Protein AF-A0A1Y2CBH0-F1 (afdb_monomer_lite)

Secondary structure (DSSP, 8-state):
-HHHHHHHHHHHHHHHHHHHHHHHHHTS-----EEEEEE--SSHHHHHHHHHHIIIIIHHTTTGGGTEEEEEEEEE-SSHHHHHHHHHHHHHH--EEEEEEE--HHHHHHHHHHHHHHHHHHS-TT---------

Structure (mmCIF, N/CA/C/O backbone):
data_AF-A0A1Y2CBH0-F1
#
_entry.id   AF-A0A1Y2CBH0-F1
#
loop_
_atom_site.group_PDB
_atom_site.id
_atom_site.type_symbol
_atom_site.label_atom_id
_atom_site.label_alt_id
_atom_site.label_comp_id
_atom_site.label_asym_id
_atom_site.label_entity_id
_atom_site.label_seq_id
_atom_site.pdbx_PDB_ins_code
_atom_site.Cartn_x
_atom_site.Cartn_y
_atom_site.Cartn_z
_atom_site.occupancy
_atom_site.B_iso_or_equiv
_atom_site.auth_seq_id
_atom_site.auth_comp_id
_atom_site.auth_asym_id
_atom_site.auth_atom_id
_atom_site.pdbx_PDB_model_num
ATOM 1 N N . MET A 1 1 ? -14.690 17.188 66.527 1.00 59.94 1 MET A N 1
ATOM 2 C CA . MET A 1 1 ? -14.014 16.032 65.880 1.00 59.94 1 MET A CA 1
ATOM 3 C C . MET A 1 1 ? -14.811 15.385 64.733 1.00 59.94 1 MET A C 1
ATOM 5 O O . MET A 1 1 ? -14.194 14.911 63.792 1.00 59.94 1 MET A O 1
ATOM 9 N N . LYS A 1 2 ? -16.156 15.411 64.733 1.00 62.50 2 LYS A N 1
ATOM 10 C CA . LYS A 1 2 ? -17.005 14.766 63.701 1.00 62.50 2 LYS A CA 1
ATOM 11 C C . LYS A 1 2 ? -16.913 15.378 62.283 1.00 62.50 2 LYS A C 1
ATOM 13 O O . LYS A 1 2 ? -17.046 14.653 61.304 1.00 62.50 2 LYS A O 1
ATOM 18 N N . ASN A 1 3 ? -16.643 16.684 62.163 1.00 66.50 3 ASN A N 1
ATOM 19 C CA . ASN A 1 3 ? -16.5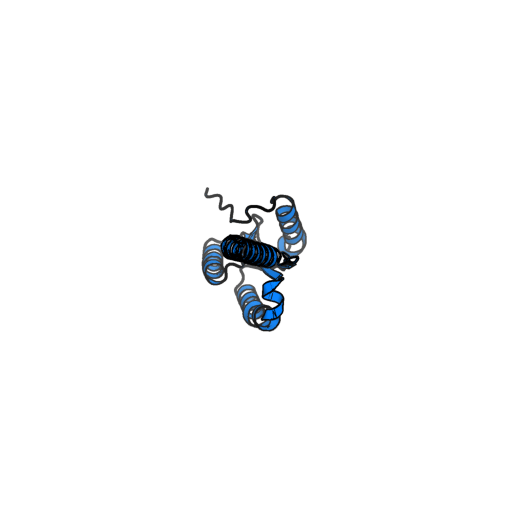18 17.366 60.861 1.00 66.50 3 ASN A CA 1
ATOM 20 C C . ASN A 1 3 ? -15.234 17.009 60.099 1.00 66.50 3 ASN A C 1
ATOM 22 O O . ASN A 1 3 ? -15.288 16.826 58.890 1.00 66.50 3 ASN A O 1
ATOM 26 N N . GLN A 1 4 ? -14.106 16.848 60.798 1.00 70.88 4 GLN A N 1
ATOM 27 C CA . GLN A 1 4 ? -12.829 16.475 60.175 1.00 70.88 4 GLN A CA 1
ATOM 28 C C . GLN A 1 4 ? -12.900 15.080 59.532 1.00 70.88 4 GLN A C 1
ATOM 30 O O . GLN A 1 4 ? -12.494 14.893 58.391 1.00 70.88 4 GLN A O 1
ATOM 35 N N . SER A 1 5 ? -13.530 14.117 60.214 1.00 76.00 5 SER A N 1
ATOM 36 C CA . SER A 1 5 ? -13.748 12.765 59.678 1.00 76.00 5 SER A CA 1
ATOM 37 C C . SER A 1 5 ? -14.621 12.752 58.414 1.00 76.00 5 SER A C 1
ATOM 39 O O . SER A 1 5 ? -14.325 12.016 57.475 1.00 76.00 5 SER A O 1
ATOM 41 N N . ARG A 1 6 ? -15.652 13.609 58.343 1.00 75.81 6 ARG A N 1
ATOM 42 C CA . ARG A 1 6 ? -16.500 13.748 57.147 1.00 75.81 6 ARG A CA 1
ATOM 43 C C . ARG A 1 6 ? -15.735 14.329 55.959 1.00 75.81 6 ARG A C 1
ATOM 45 O O . ARG A 1 6 ? -15.892 13.830 54.855 1.00 75.81 6 ARG A O 1
ATOM 52 N N . ILE A 1 7 ? -14.888 15.333 56.187 1.00 79.31 7 ILE A N 1
ATOM 53 C CA . ILE A 1 7 ? -14.068 15.951 55.134 1.00 79.31 7 ILE A CA 1
ATOM 54 C C . ILE A 1 7 ? -13.059 14.939 54.574 1.00 79.31 7 ILE A C 1
ATOM 56 O O . ILE A 1 7 ? -12.962 14.789 53.358 1.00 79.31 7 ILE A O 1
ATOM 60 N N . HIS A 1 8 ? -12.373 14.185 55.439 1.00 78.56 8 HIS A N 1
ATOM 61 C CA . HIS A 1 8 ? -11.452 13.133 55.002 1.00 78.56 8 HIS A CA 1
ATOM 62 C C . HIS A 1 8 ? -12.149 12.037 54.188 1.00 78.56 8 HIS A C 1
ATOM 64 O O . HIS A 1 8 ? -11.628 11.634 53.150 1.00 78.56 8 HIS A O 1
ATOM 70 N N . LEU A 1 9 ? -13.340 11.594 54.605 1.00 82.50 9 LEU A N 1
ATOM 71 C CA . LEU A 1 9 ? -14.106 10.586 53.868 1.00 82.50 9 LEU A CA 1
ATOM 72 C C . LEU A 1 9 ? -14.527 11.086 52.477 1.00 82.50 9 LEU A C 1
ATOM 74 O O . LEU A 1 9 ? -14.406 10.349 51.502 1.00 82.50 9 LEU A O 1
ATOM 78 N N . THR A 1 10 ? -14.967 12.343 52.367 1.00 83.25 10 THR A N 1
ATOM 79 C CA . THR A 1 10 ? -15.336 12.952 51.081 1.00 83.25 10 THR A CA 1
ATOM 80 C C . THR A 1 10 ? -14.134 13.074 50.147 1.00 83.25 10 THR A C 1
ATOM 82 O O . THR A 1 10 ? -14.254 12.769 48.964 1.00 83.25 10 THR A O 1
ATOM 85 N N . ILE A 1 11 ? -12.962 13.463 50.661 1.00 85.56 11 ILE A N 1
ATOM 86 C CA . ILE A 1 11 ? -11.730 13.539 49.862 1.00 85.56 11 ILE A CA 1
ATOM 87 C C . ILE A 1 11 ? -11.335 12.149 49.351 1.00 85.56 11 ILE A C 1
ATOM 89 O O . ILE A 1 11 ? -11.052 11.998 48.166 1.00 85.56 11 ILE A O 1
ATOM 93 N N . ILE A 1 12 ? -11.372 11.125 50.210 1.00 86.19 12 ILE A N 1
ATOM 94 C CA . ILE A 1 12 ? -11.074 9.738 49.819 1.00 86.19 12 ILE A CA 1
ATOM 95 C C . ILE A 1 12 ? -12.047 9.261 48.735 1.00 86.19 12 ILE A C 1
ATOM 97 O O . ILE A 1 12 ? -11.617 8.664 47.751 1.00 86.19 12 ILE A O 1
ATOM 101 N N . LEU A 1 13 ? -13.340 9.565 48.874 1.00 88.06 13 LEU A N 1
ATOM 102 C CA . LEU A 1 13 ? -14.353 9.204 47.885 1.00 88.06 13 LEU A CA 1
ATOM 103 C C . LEU A 1 13 ? -14.112 9.906 46.541 1.00 88.06 13 LEU A C 1
ATOM 105 O O . LEU A 1 13 ? -14.180 9.257 45.503 1.00 88.06 13 LEU A O 1
ATOM 109 N N . ILE A 1 14 ? -13.788 11.203 46.547 1.00 88.25 14 ILE A N 1
ATOM 110 C CA . ILE A 1 14 ? -13.474 11.958 45.324 1.00 88.25 14 ILE A CA 1
ATOM 111 C C . ILE A 1 14 ? -12.235 11.376 44.643 1.00 88.25 14 ILE A C 1
ATOM 113 O O . ILE A 1 14 ? -12.270 11.123 43.442 1.00 88.25 14 ILE A O 1
ATOM 117 N N . VAL A 1 15 ? -11.160 11.118 45.392 1.00 88.00 15 VAL A N 1
ATOM 118 C CA . VAL A 1 15 ? -9.935 10.517 44.844 1.00 88.00 15 VAL A CA 1
ATOM 119 C C . VAL A 1 15 ? -10.233 9.139 44.259 1.00 88.00 15 VAL A C 1
ATOM 121 O O . VAL A 1 15 ? -9.811 8.857 43.143 1.00 88.00 15 VAL A O 1
ATOM 124 N N . PHE A 1 16 ? -11.009 8.305 44.953 1.00 87.06 16 PHE A N 1
ATOM 125 C CA . PHE A 1 16 ? -11.412 6.995 44.448 1.00 87.06 16 PHE A CA 1
ATOM 126 C C . PHE A 1 16 ? -12.231 7.107 43.156 1.00 87.06 16 PHE A C 1
ATOM 128 O O . PHE A 1 16 ? -11.924 6.426 42.184 1.00 87.06 16 PHE A O 1
ATOM 135 N N . VAL A 1 17 ? -13.217 8.009 43.101 1.00 86.25 17 VAL A N 1
ATOM 136 C CA . VAL A 1 17 ? -14.028 8.247 41.897 1.00 86.25 17 VAL A CA 1
ATOM 137 C C . VAL A 1 17 ? -13.167 8.751 40.739 1.00 86.25 17 VAL A C 1
ATOM 139 O O . VAL A 1 17 ? -13.319 8.258 39.627 1.00 86.25 17 VAL A O 1
ATOM 142 N N . VAL A 1 18 ? -12.232 9.674 40.979 1.00 86.38 18 VAL A N 1
ATOM 143 C CA . VAL A 1 18 ? -11.309 10.182 39.950 1.00 86.38 18 VAL A CA 1
ATOM 144 C C . VAL A 1 18 ? -10.378 9.077 39.453 1.00 86.38 18 VAL A C 1
ATOM 146 O O . VAL A 1 18 ? -10.205 8.933 38.247 1.00 86.38 18 VAL A O 1
ATOM 149 N N . VAL A 1 19 ? -9.817 8.260 40.348 1.00 79.94 19 VAL A N 1
ATOM 150 C CA . VAL A 1 19 ? -8.949 7.130 39.983 1.00 79.94 19 VAL A CA 1
ATOM 151 C C . VAL A 1 19 ? -9.722 6.080 39.188 1.00 79.94 19 VAL A C 1
ATOM 153 O O . VAL A 1 19 ? -9.220 5.625 38.163 1.00 79.94 19 VAL A O 1
ATOM 156 N N . VAL A 1 20 ? -10.941 5.729 39.607 1.00 75.06 20 VAL A N 1
ATOM 157 C CA . VAL A 1 20 ? -11.818 4.807 38.870 1.00 75.06 20 VAL A CA 1
ATOM 158 C C . VAL A 1 20 ? -12.179 5.390 37.507 1.00 75.06 20 VAL A C 1
ATOM 160 O O . VAL A 1 20 ? -12.087 4.681 36.515 1.00 75.06 20 VAL A O 1
ATOM 163 N N . LEU A 1 21 ? -12.509 6.680 37.418 1.00 72.19 21 LEU A N 1
ATOM 164 C CA . LEU A 1 21 ? -12.814 7.338 36.149 1.00 72.19 21 LEU A CA 1
ATOM 165 C C . LEU A 1 21 ? -11.596 7.349 35.210 1.00 72.19 21 LEU A C 1
ATOM 167 O O . LEU A 1 21 ? -11.741 7.020 34.036 1.00 72.19 21 LEU A O 1
ATOM 171 N N . LEU A 1 22 ? -10.392 7.643 35.716 1.00 66.12 22 LEU A N 1
ATOM 172 C CA . LEU A 1 22 ? -9.149 7.555 34.938 1.00 66.12 22 LEU A CA 1
ATOM 173 C C . LEU A 1 22 ? -8.867 6.123 34.458 1.00 66.12 22 LEU A C 1
ATOM 175 O O . LEU A 1 22 ? -8.538 5.935 33.288 1.00 66.12 22 LEU A O 1
ATOM 179 N N . HIS A 1 23 ? -9.045 5.115 35.317 1.00 59.50 23 HIS A N 1
ATOM 180 C CA . HIS A 1 23 ? -8.883 3.706 34.936 1.00 59.50 23 HIS A CA 1
ATOM 181 C C . HIS A 1 23 ? -9.937 3.264 33.906 1.00 59.50 23 HIS A C 1
ATOM 183 O O . HIS A 1 23 ? -9.628 2.526 32.971 1.00 59.50 23 HIS A O 1
ATOM 189 N N . VAL A 1 24 ? -11.178 3.741 34.024 1.00 60.25 24 VAL A N 1
ATOM 190 C CA . VAL A 1 24 ? -12.256 3.469 33.060 1.00 60.25 24 VAL A CA 1
ATOM 191 C C . VAL A 1 24 ? -11.966 4.136 31.707 1.00 60.25 24 VAL A C 1
ATOM 193 O O . VAL A 1 24 ? -12.199 3.528 30.667 1.00 60.25 24 VAL A O 1
ATOM 196 N N . ILE A 1 25 ? -11.373 5.334 31.684 1.00 56.28 25 ILE A N 1
ATOM 197 C CA . ILE A 1 25 ? -10.932 5.993 30.440 1.00 56.28 25 ILE A CA 1
ATOM 198 C C . ILE A 1 25 ? -9.759 5.233 29.789 1.00 56.28 25 ILE A C 1
ATOM 200 O O . ILE A 1 25 ? -9.712 5.100 28.565 1.00 56.28 25 ILE A O 1
ATOM 204 N N . GLN A 1 26 ? -8.840 4.676 30.586 1.00 54.12 26 GLN A N 1
ATOM 205 C CA . GLN A 1 26 ? -7.705 3.881 30.092 1.00 54.12 26 GLN A CA 1
ATOM 206 C C . GLN A 1 26 ? -8.091 2.492 29.557 1.00 54.12 26 GLN A C 1
ATOM 208 O O . GLN A 1 26 ? -7.285 1.867 28.873 1.00 54.12 26 GLN A O 1
ATOM 213 N N . THR A 1 27 ? -9.306 2.007 29.826 1.00 46.34 27 THR A N 1
ATOM 214 C CA . THR A 1 27 ? -9.772 0.666 29.424 1.00 46.34 27 THR A CA 1
ATOM 215 C C . THR A 1 27 ? -10.714 0.683 28.223 1.00 46.34 27 THR A C 1
ATOM 217 O O . THR A 1 27 ? -11.437 -0.288 27.993 1.00 46.34 27 THR A O 1
ATOM 220 N N . THR A 1 28 ? -10.682 1.735 27.393 1.00 50.59 28 THR A N 1
ATOM 221 C CA . THR A 1 28 ? -11.226 1.587 26.036 1.00 50.59 28 THR A CA 1
ATOM 222 C C . THR A 1 28 ? -10.476 0.434 25.367 1.00 50.59 28 THR A C 1
ATOM 224 O O . THR A 1 28 ? -9.249 0.486 25.264 1.00 50.59 28 THR A O 1
ATOM 227 N N . PRO A 1 29 ? -11.163 -0.655 24.976 1.00 47.41 29 PRO A N 1
ATOM 228 C CA . PRO A 1 29 ? -10.479 -1.777 24.373 1.00 47.41 29 PRO A CA 1
ATOM 229 C C . PRO A 1 29 ? -9.793 -1.258 23.116 1.00 47.41 29 PRO A C 1
ATOM 231 O O . PRO A 1 29 ? -10.437 -0.670 22.241 1.00 47.41 29 PRO A O 1
ATOM 234 N N . THR A 1 30 ? -8.485 -1.483 23.057 1.00 59.31 30 THR A N 1
ATOM 235 C CA . THR A 1 30 ? -7.648 -1.525 21.862 1.00 59.31 30 THR A CA 1
ATOM 236 C C . THR A 1 30 ? -8.283 -2.511 20.877 1.00 59.31 30 THR A C 1
ATOM 238 O O . THR A 1 30 ? -7.878 -3.666 20.773 1.00 59.31 30 THR A O 1
ATOM 241 N N . LYS A 1 31 ? -9.384 -2.106 20.227 1.00 54.12 31 LYS A N 1
ATOM 242 C CA . LYS A 1 31 ? -10.137 -2.944 19.287 1.00 54.12 31 LYS A CA 1
ATOM 243 C C . LYS A 1 31 ? -9.161 -3.543 18.272 1.00 54.12 31 LYS A C 1
ATOM 245 O O . LYS A 1 31 ? -8.214 -2.848 17.896 1.00 54.12 31 LYS A O 1
ATOM 250 N N . PRO A 1 32 ? -9.377 -4.786 17.801 1.00 55.91 32 PRO A N 1
ATOM 251 C CA . PRO A 1 32 ? -8.543 -5.335 16.744 1.00 55.91 32 PRO A CA 1
ATOM 252 C C . PRO A 1 32 ? -8.573 -4.373 15.557 1.00 55.91 32 PRO A C 1
ATOM 254 O O . PRO A 1 32 ? -9.630 -4.115 14.979 1.00 55.91 32 PRO A O 1
ATOM 257 N N . ILE A 1 33 ? -7.408 -3.800 15.258 1.00 72.38 33 ILE A N 1
ATOM 258 C CA . ILE A 1 33 ? -7.218 -2.905 14.127 1.00 72.38 33 ILE A CA 1
ATOM 259 C C . ILE A 1 33 ? -7.078 -3.807 12.907 1.00 72.38 33 ILE A C 1
ATOM 261 O O . ILE A 1 33 ? -6.050 -4.453 12.705 1.00 72.38 33 ILE A O 1
ATOM 265 N N . TRP A 1 34 ? -8.129 -3.888 12.103 1.00 81.56 34 TRP A N 1
ATOM 266 C CA . TRP A 1 34 ? -8.096 -4.605 10.838 1.00 81.56 34 TRP A CA 1
ATOM 267 C C . TRP A 1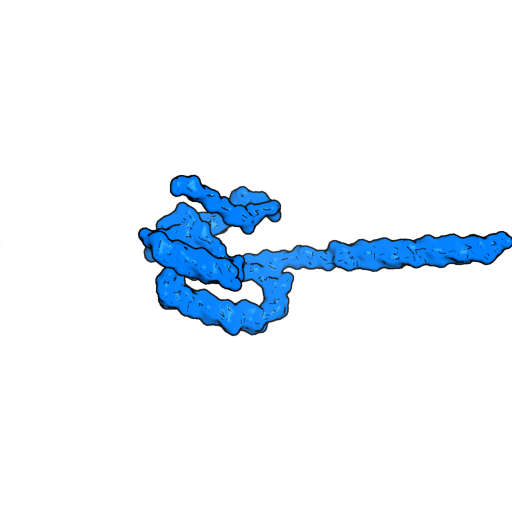 34 ? -7.113 -3.924 9.887 1.00 81.56 34 TRP A C 1
ATOM 269 O O . TRP A 1 34 ? -7.187 -2.719 9.669 1.00 81.56 34 TRP A O 1
ATOM 279 N N . LEU A 1 35 ? -6.198 -4.680 9.285 1.00 86.25 35 LEU A N 1
ATOM 280 C CA . LEU A 1 35 ? -5.326 -4.160 8.235 1.00 86.25 35 LEU A CA 1
ATOM 281 C C . LEU A 1 35 ? -5.909 -4.509 6.867 1.00 86.25 35 LEU A C 1
ATOM 283 O O . LEU A 1 35 ? -5.897 -5.664 6.448 1.00 86.25 35 LEU A O 1
ATOM 287 N N . VAL A 1 36 ? -6.393 -3.498 6.152 1.00 87.88 36 VAL A N 1
ATOM 288 C CA . VAL A 1 36 ? -6.836 -3.633 4.763 1.00 87.88 36 VAL A CA 1
ATOM 289 C C . VAL A 1 36 ? -5.645 -3.348 3.854 1.00 87.88 36 VAL A C 1
ATOM 291 O O . VAL A 1 36 ? -5.342 -2.199 3.529 1.00 87.88 36 VAL A O 1
ATOM 294 N N . ALA A 1 37 ? -4.941 -4.405 3.459 1.00 91.25 37 ALA A N 1
ATOM 295 C CA . ALA A 1 37 ? -3.805 -4.321 2.550 1.00 91.25 37 ALA A CA 1
ATOM 296 C C . ALA A 1 37 ? -4.258 -4.499 1.095 1.00 91.25 37 ALA A C 1
ATOM 298 O O . ALA A 1 37 ? -4.690 -5.575 0.687 1.00 91.25 37 ALA A O 1
ATOM 299 N N . THR A 1 38 ? -4.143 -3.442 0.293 1.00 92.19 38 THR A N 1
ATOM 300 C CA . THR A 1 38 ? -4.513 -3.465 -1.126 1.00 92.19 38 THR A CA 1
ATOM 301 C C . THR A 1 38 ? -3.267 -3.552 -1.995 1.00 92.19 38 THR A C 1
ATOM 303 O O . THR A 1 38 ? -2.466 -2.616 -2.040 1.00 92.19 38 THR A O 1
ATOM 306 N N . MET A 1 39 ? -3.120 -4.650 -2.736 1.00 93.06 39 MET A N 1
ATOM 307 C CA . MET A 1 39 ? -2.044 -4.796 -3.718 1.00 93.06 39 MET A CA 1
ATOM 308 C C . MET A 1 39 ? -2.215 -3.759 -4.835 1.00 93.06 39 MET A C 1
ATOM 310 O O . MET A 1 39 ? -3.278 -3.642 -5.448 1.00 93.06 39 MET A O 1
ATOM 314 N N . SER A 1 40 ? -1.172 -2.970 -5.079 1.00 93.75 40 SER A N 1
ATOM 315 C CA . SER A 1 40 ? -1.179 -1.869 -6.043 1.00 93.75 40 SER A CA 1
ATOM 316 C C . SER A 1 40 ? 0.100 -1.857 -6.885 1.00 93.75 40 SER A C 1
ATOM 318 O O . SER A 1 40 ? 0.913 -2.774 -6.811 1.00 93.75 40 SER A O 1
ATOM 320 N N . HIS A 1 41 ? 0.246 -0.836 -7.729 1.00 92.38 41 HIS A N 1
ATOM 321 C CA . HIS A 1 41 ? 1.342 -0.687 -8.688 1.00 92.38 41 HIS A CA 1
ATOM 322 C C . HIS A 1 41 ? 1.677 0.799 -8.888 1.00 92.38 41 HIS A C 1
ATOM 324 O O . HIS A 1 41 ? 0.816 1.661 -8.720 1.00 92.38 41 HIS A O 1
ATOM 330 N N . TYR A 1 42 ? 2.902 1.132 -9.295 1.00 91.50 42 TYR A N 1
ATOM 331 C CA . TYR A 1 42 ? 3.340 2.517 -9.543 1.00 91.50 42 TYR A CA 1
ATOM 332 C C . TYR A 1 42 ? 2.708 3.210 -10.771 1.00 91.50 42 TYR A C 1
ATOM 334 O O . TYR A 1 42 ? 2.914 4.404 -10.963 1.00 91.50 42 TYR A O 1
ATOM 342 N N . SER A 1 43 ? 1.949 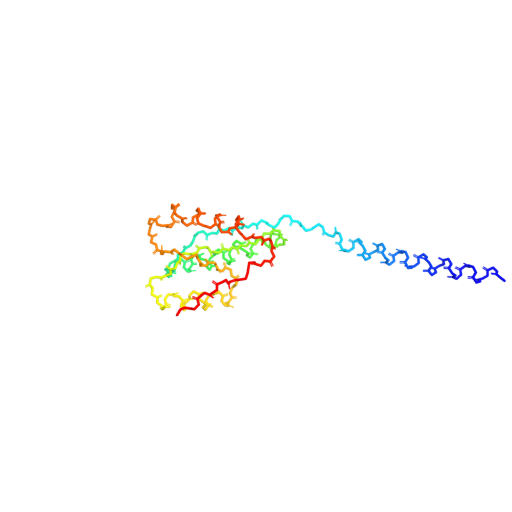2.506 -11.621 1.00 91.69 43 SER A N 1
ATOM 343 C CA . SER A 1 43 ? 1.458 3.082 -12.883 1.00 91.69 43 SER A CA 1
ATOM 344 C C . SER A 1 43 ? 0.439 4.218 -12.664 1.00 91.69 43 SER A C 1
ATOM 346 O O . SER A 1 43 ? -0.300 4.197 -11.674 1.00 91.69 43 SER A O 1
ATOM 348 N N . PRO A 1 44 ? 0.295 5.177 -13.604 1.00 92.12 44 PRO A N 1
ATOM 349 C CA . PRO A 1 44 ? -0.685 6.265 -13.482 1.00 92.12 44 PRO A CA 1
ATOM 350 C C . PRO A 1 44 ? -2.129 5.771 -13.300 1.00 92.12 44 PRO A C 1
ATOM 352 O O . PRO A 1 44 ? -2.892 6.310 -12.496 1.00 92.12 44 PRO A O 1
ATOM 355 N N . LYS A 1 45 ? -2.501 4.685 -13.993 1.00 93.81 45 LYS A N 1
ATOM 356 C CA . LYS A 1 45 ? -3.811 4.033 -13.836 1.00 93.81 45 LYS A CA 1
ATOM 357 C C . LYS A 1 45 ? -4.000 3.491 -12.418 1.00 93.81 45 LYS A C 1
ATOM 359 O O . LYS A 1 45 ? -5.074 3.646 -11.839 1.00 93.81 45 LYS A O 1
ATOM 364 N N . ALA A 1 46 ? -2.969 2.870 -11.848 1.00 93.44 46 ALA A N 1
ATOM 365 C CA . ALA A 1 46 ? -3.010 2.362 -10.483 1.00 93.44 46 ALA A CA 1
ATOM 366 C C . ALA A 1 46 ? -3.041 3.497 -9.447 1.00 93.44 46 ALA A C 1
ATOM 368 O O . ALA A 1 46 ? -3.826 3.414 -8.505 1.00 93.44 46 ALA A O 1
ATOM 369 N N . LYS A 1 47 ? -2.306 4.596 -9.668 1.00 94.62 47 LYS A N 1
ATOM 370 C CA . LYS A 1 47 ? -2.407 5.824 -8.858 1.00 94.62 47 LYS A CA 1
ATOM 371 C C . LYS A 1 47 ? -3.836 6.361 -8.827 1.00 94.62 47 LYS A C 1
ATOM 373 O O . LYS A 1 47 ? -4.386 6.587 -7.752 1.00 94.62 47 LYS A O 1
ATOM 378 N N . ARG A 1 48 ? -4.493 6.460 -9.988 1.00 95.44 48 ARG A N 1
ATOM 379 C CA . ARG A 1 48 ? -5.907 6.862 -10.066 1.00 95.44 48 ARG A CA 1
ATOM 380 C C . ARG A 1 48 ? -6.826 5.911 -9.295 1.00 95.44 48 ARG A C 1
ATOM 382 O O . ARG A 1 48 ? -7.740 6.371 -8.621 1.00 95.44 48 ARG A O 1
ATOM 389 N N . ARG A 1 49 ? -6.581 4.597 -9.347 1.00 94.69 49 ARG A N 1
ATOM 390 C CA . ARG A 1 49 ? -7.341 3.614 -8.552 1.00 94.69 49 ARG A CA 1
ATOM 391 C C . ARG A 1 49 ? -7.155 3.806 -7.051 1.00 94.69 49 ARG A C 1
ATOM 393 O O . ARG A 1 49 ? -8.149 3.745 -6.339 1.00 94.69 49 ARG A O 1
ATOM 400 N N . ARG A 1 50 ? -5.932 4.070 -6.577 1.00 95.25 50 ARG A N 1
ATOM 401 C CA . ARG A 1 50 ? -5.691 4.380 -5.159 1.00 95.25 50 ARG A CA 1
ATOM 402 C C . ARG A 1 50 ? -6.478 5.609 -4.727 1.00 95.25 50 ARG A C 1
ATOM 404 O O . ARG A 1 50 ? -7.208 5.524 -3.751 1.00 95.25 50 ARG A O 1
ATOM 411 N N . LEU A 1 51 ? -6.424 6.695 -5.502 1.00 93.81 51 LEU A N 1
ATOM 412 C CA . LEU A 1 51 ? -7.213 7.903 -5.228 1.00 93.81 51 LEU A CA 1
ATOM 413 C C . LEU A 1 51 ? -8.715 7.606 -5.156 1.00 93.81 51 LEU A C 1
ATOM 415 O O . LEU A 1 51 ? -9.369 8.025 -4.212 1.00 93.81 51 LEU A O 1
ATOM 419 N N . MET A 1 52 ? -9.256 6.822 -6.093 1.00 92.50 52 MET A N 1
ATOM 420 C CA . MET A 1 52 ? -10.668 6.428 -6.035 1.00 92.50 52 MET A CA 1
ATOM 421 C C . MET A 1 52 ? -10.992 5.616 -4.776 1.00 92.50 52 MET A C 1
ATOM 423 O O . MET A 1 52 ? -12.022 5.861 -4.159 1.00 92.50 52 MET A O 1
ATOM 427 N N . ILE A 1 53 ? -10.131 4.681 -4.362 1.00 90.25 53 ILE A N 1
ATOM 428 C CA . ILE A 1 53 ? -10.326 3.895 -3.130 1.00 90.25 53 ILE A CA 1
ATOM 429 C C . ILE A 1 53 ? -10.282 4.796 -1.886 1.00 90.25 53 ILE A C 1
ATOM 431 O O . ILE A 1 53 ? -11.089 4.601 -0.978 1.00 90.25 53 ILE A O 1
ATOM 435 N N . ARG A 1 54 ? -9.393 5.797 -1.856 1.00 89.06 54 ARG A N 1
ATOM 436 C CA . ARG A 1 54 ? -9.340 6.802 -0.780 1.00 89.06 54 ARG A CA 1
ATOM 437 C C . ARG A 1 54 ? -10.640 7.611 -0.714 1.00 89.06 54 ARG A C 1
ATOM 439 O O . ARG A 1 54 ? -11.285 7.666 0.327 1.00 89.06 54 ARG A O 1
ATOM 446 N N . GLU A 1 55 ? -11.075 8.162 -1.845 1.00 85.75 55 GLU A N 1
ATOM 447 C CA . GLU A 1 55 ? -12.256 9.036 -1.909 1.00 85.75 55 GLU A CA 1
ATOM 448 C C . GLU A 1 55 ? -13.588 8.307 -1.711 1.00 85.75 55 GLU A C 1
ATOM 450 O O . GLU A 1 55 ? -14.564 8.914 -1.277 1.00 85.75 55 GLU A O 1
ATOM 455 N N . THR A 1 56 ? -13.650 7.015 -2.034 1.00 82.25 56 THR A N 1
ATOM 456 C CA . THR A 1 56 ? -14.872 6.214 -1.888 1.00 82.25 56 THR A CA 1
ATOM 457 C C . THR A 1 56 ? -14.839 5.411 -0.601 1.00 82.25 56 THR A C 1
ATOM 459 O O . THR A 1 56 ? -15.550 5.731 0.340 1.00 82.25 56 THR A O 1
ATOM 462 N N . TYR A 1 57 ? -13.996 4.387 -0.525 1.00 67.25 57 TYR A N 1
ATOM 463 C CA . TYR A 1 57 ? -14.016 3.436 0.576 1.00 67.25 57 TYR A CA 1
ATOM 464 C C . TYR A 1 57 ? -13.578 4.087 1.885 1.00 67.25 57 TYR A C 1
ATOM 466 O O . TYR A 1 57 ? -14.342 4.075 2.840 1.00 67.25 57 TYR A O 1
ATOM 474 N N . GLN A 1 58 ? -12.406 4.729 1.923 1.00 62.41 58 GLN A N 1
ATOM 475 C CA . GLN A 1 58 ? -11.886 5.288 3.180 1.00 62.41 58 GLN A CA 1
ATOM 476 C C . GLN A 1 58 ? -12.745 6.450 3.702 1.00 62.41 58 GLN A C 1
ATOM 478 O O . GLN A 1 58 ? -12.911 6.597 4.912 1.00 62.41 58 GLN A O 1
ATOM 483 N N . ARG A 1 59 ? -13.341 7.240 2.801 1.00 65.38 59 ARG A N 1
ATOM 484 C CA . ARG A 1 59 ? -14.228 8.352 3.161 1.00 65.38 59 ARG A CA 1
ATOM 485 C C . ARG A 1 59 ? -15.627 7.897 3.588 1.00 65.38 59 ARG A C 1
ATOM 487 O O . ARG A 1 59 ? -16.176 8.450 4.539 1.00 65.38 59 ARG A O 1
ATOM 494 N N . LEU A 1 60 ? -16.211 6.905 2.910 1.00 60.16 60 LEU A N 1
ATOM 495 C CA . LEU A 1 60 ? -17.558 6.401 3.215 1.00 60.16 60 LEU A CA 1
ATOM 496 C C . LEU A 1 60 ? -17.569 5.482 4.441 1.00 60.16 60 LEU A C 1
ATOM 498 O O . LEU A 1 60 ? -18.552 5.454 5.176 1.00 60.16 60 LEU A O 1
ATOM 502 N N . THR A 1 61 ? -16.473 4.773 4.721 1.00 58.16 61 THR A N 1
ATOM 503 C CA . THR A 1 61 ? -16.360 3.901 5.895 1.00 58.16 61 THR A CA 1
ATOM 504 C C . THR A 1 61 ? -15.826 4.628 7.128 1.00 58.16 61 THR A C 1
ATOM 506 O O . THR A 1 61 ? -15.098 4.038 7.921 1.00 58.16 61 THR A O 1
ATOM 509 N N . ASN A 1 62 ? -16.190 5.894 7.335 1.00 56.47 62 ASN A N 1
ATOM 510 C CA . ASN A 1 62 ? -15.784 6.677 8.507 1.00 56.47 62 ASN A CA 1
ATOM 511 C C . ASN A 1 62 ? -16.054 5.983 9.875 1.00 56.47 62 ASN A C 1
ATOM 513 O O . ASN A 1 62 ? -15.281 6.185 10.803 1.00 56.47 62 ASN A O 1
ATOM 517 N N . PRO A 1 63 ? -17.050 5.084 10.032 1.00 60.22 63 PRO A N 1
ATOM 518 C CA . PRO A 1 63 ? -17.147 4.251 11.238 1.00 60.22 63 PRO A CA 1
ATOM 519 C C . PRO A 1 63 ? -16.023 3.203 11.361 1.00 60.22 63 PRO A C 1
ATOM 521 O O . PRO A 1 63 ? -15.570 2.905 12.466 1.00 60.22 63 PRO A O 1
ATOM 524 N N . LEU A 1 64 ? -15.555 2.652 10.233 1.00 61.06 64 LEU A N 1
ATOM 525 C CA . LEU A 1 64 ? -14.493 1.641 10.173 1.00 61.06 64 LEU A CA 1
ATOM 526 C C . LEU A 1 64 ? -13.087 2.235 10.301 1.00 61.06 64 LEU A C 1
ATOM 528 O O . LEU A 1 64 ? -12.182 1.502 10.677 1.00 61.06 64 LEU A O 1
ATOM 532 N N . SER A 1 65 ? -12.886 3.532 10.042 1.00 64.81 65 SER A N 1
ATOM 533 C CA . SER A 1 65 ? -11.572 4.187 10.199 1.00 64.81 65 SER A CA 1
ATOM 534 C C . SER A 1 65 ? -11.025 4.060 11.631 1.00 64.81 65 SER A C 1
ATOM 536 O O . SER A 1 65 ? -9.818 3.978 11.833 1.00 64.81 65 SER A O 1
ATOM 538 N N . SER A 1 66 ? -11.923 3.953 12.618 1.00 70.88 66 SER A N 1
ATOM 539 C CA . SER A 1 66 ? -11.594 3.733 14.032 1.00 70.88 66 SER A CA 1
ATOM 540 C C . SER A 1 66 ? -11.158 2.300 14.373 1.00 70.88 66 SER A C 1
ATOM 542 O O . SER A 1 66 ? -10.610 2.068 15.449 1.00 70.88 66 SER A O 1
ATOM 544 N N . ILE A 1 67 ? -11.409 1.330 13.486 1.00 74.75 67 ILE A N 1
ATOM 545 C CA . ILE A 1 67 ? -11.125 -0.098 13.713 1.00 74.75 67 ILE A CA 1
ATOM 546 C C . ILE A 1 67 ? -10.333 -0.743 12.575 1.00 74.75 67 ILE A C 1
ATOM 548 O O . ILE A 1 67 ? -10.065 -1.937 12.635 1.00 74.75 67 ILE A O 1
ATOM 552 N N . ALA A 1 68 ? -9.989 0.002 11.525 1.00 78.81 68 ALA A N 1
ATOM 553 C CA . ALA A 1 68 ? -9.298 -0.518 10.362 1.00 78.81 68 ALA A CA 1
ATOM 554 C C . ALA A 1 68 ? -8.307 0.500 9.795 1.00 78.81 68 ALA A C 1
ATOM 556 O O . ALA A 1 68 ? -8.639 1.652 9.527 1.00 78.81 68 ALA A O 1
ATOM 557 N N . THR A 1 69 ? -7.087 0.038 9.547 1.00 83.69 69 THR A N 1
ATOM 558 C CA . THR A 1 69 ? -6.046 0.778 8.841 1.00 83.69 69 THR A CA 1
ATOM 559 C C . THR A 1 69 ? -5.952 0.267 7.411 1.00 83.69 69 THR A C 1
ATOM 561 O O . THR A 1 69 ? -5.831 -0.933 7.186 1.00 83.69 69 THR A O 1
ATOM 564 N N . THR A 1 70 ? -5.970 1.167 6.430 1.00 86.44 70 THR A N 1
ATOM 565 C CA . THR A 1 70 ? -5.763 0.798 5.022 1.00 86.44 70 THR A CA 1
ATOM 566 C C . THR A 1 70 ? -4.331 1.104 4.598 1.00 86.44 70 THR A C 1
ATOM 568 O O . THR A 1 70 ? -3.788 2.157 4.944 1.00 86.44 70 THR A O 1
ATOM 571 N N . ARG A 1 71 ? -3.714 0.186 3.849 1.00 91.81 71 ARG A N 1
ATOM 572 C CA . ARG A 1 71 ? -2.389 0.360 3.242 1.00 91.81 71 ARG A CA 1
ATOM 573 C C . ARG A 1 71 ? -2.383 -0.129 1.797 1.00 91.81 71 ARG A C 1
ATOM 575 O O . ARG A 1 71 ? -2.971 -1.163 1.484 1.00 91.81 71 ARG A O 1
ATOM 582 N N . PHE A 1 72 ? -1.690 0.587 0.922 1.00 94.38 72 PHE A N 1
ATOM 583 C CA . PHE A 1 72 ? -1.386 0.159 -0.436 1.00 94.38 72 PHE A CA 1
ATOM 584 C C . PHE A 1 72 ? -0.003 -0.473 -0.477 1.00 94.38 72 PHE A C 1
ATOM 586 O O . PHE A 1 72 ? 0.982 0.155 -0.097 1.00 94.38 72 PHE A O 1
ATOM 593 N N . ILE A 1 73 ? 0.061 -1.710 -0.958 1.00 95.06 73 ILE A N 1
ATOM 594 C CA . ILE A 1 73 ? 1.297 -2.487 -1.011 1.00 95.06 73 ILE A CA 1
ATOM 595 C C . ILE A 1 73 ? 1.826 -2.469 -2.439 1.00 95.06 73 ILE A C 1
ATOM 597 O O . ILE A 1 73 ? 1.134 -2.872 -3.380 1.00 95.06 73 ILE A O 1
ATOM 601 N N . LEU A 1 74 ? 3.052 -1.990 -2.599 1.00 94.75 74 LEU A N 1
ATOM 602 C CA . LEU A 1 74 ? 3.766 -1.901 -3.865 1.00 94.75 74 LEU A CA 1
ATOM 603 C C . LEU A 1 74 ? 5.109 -2.624 -3.743 1.00 94.75 74 LEU A C 1
ATOM 605 O O . LEU A 1 74 ? 5.650 -2.748 -2.650 1.00 94.75 74 LEU A O 1
ATOM 609 N N . GLY A 1 75 ? 5.637 -3.119 -4.854 1.00 92.44 75 GLY A N 1
ATOM 610 C CA . GLY A 1 75 ? 7.049 -3.463 -4.972 1.00 92.44 75 GLY A CA 1
ATOM 611 C C . GLY A 1 75 ? 7.883 -2.230 -5.308 1.00 92.44 75 GLY A C 1
ATOM 612 O O . GLY A 1 75 ? 7.355 -1.141 -5.562 1.00 92.44 75 GLY A O 1
ATOM 613 N N . GLU A 1 76 ? 9.193 -2.419 -5.341 1.00 92.25 76 GLU A N 1
ATOM 614 C CA . GLU A 1 76 ? 10.150 -1.429 -5.806 1.00 92.25 76 GLU A CA 1
ATOM 615 C C . GLU A 1 76 ? 9.837 -1.036 -7.257 1.00 92.25 76 GLU A C 1
ATOM 617 O O . GLU A 1 76 ? 9.732 -1.901 -8.140 1.00 92.25 76 GLU A O 1
ATOM 622 N N . PRO A 1 77 ? 9.658 0.266 -7.528 1.00 90.94 77 PRO A N 1
ATOM 623 C CA . PRO A 1 77 ? 9.441 0.743 -8.879 1.00 90.94 77 PRO A CA 1
ATOM 624 C C . PRO A 1 77 ? 10.726 0.619 -9.718 1.00 90.94 77 PRO A C 1
ATOM 626 O O . PRO A 1 77 ? 11.828 0.743 -9.189 1.00 90.94 77 PRO A O 1
ATOM 629 N N . PRO A 1 78 ? 10.614 0.451 -11.046 1.00 89.62 78 PRO A N 1
ATOM 630 C CA . PRO A 1 78 ? 11.757 0.204 -11.922 1.00 89.62 78 PRO A CA 1
ATOM 631 C C . PRO A 1 78 ? 12.615 1.446 -12.184 1.00 89.62 78 PRO A C 1
ATOM 633 O O . PRO A 1 78 ? 13.703 1.320 -12.734 1.00 89.62 78 PRO A O 1
ATOM 636 N N . THR A 1 79 ? 12.121 2.649 -11.868 1.00 91.94 79 THR A N 1
ATOM 637 C CA . THR A 1 79 ? 12.837 3.905 -12.127 1.00 91.94 79 THR A CA 1
ATOM 638 C C . THR A 1 79 ? 12.765 4.855 -10.929 1.00 91.94 79 THR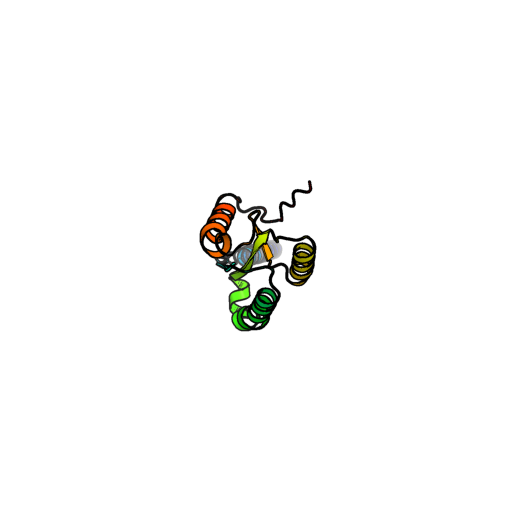 A C 1
ATOM 640 O O . THR A 1 79 ? 11.745 4.876 -10.228 1.00 91.94 79 THR A O 1
ATOM 643 N N . PRO A 1 80 ? 13.789 5.710 -10.731 1.00 92.25 80 PRO A N 1
ATOM 644 C CA . PRO A 1 80 ? 13.791 6.720 -9.670 1.00 92.25 80 PRO A CA 1
ATOM 645 C C . PRO A 1 80 ? 12.609 7.694 -9.746 1.00 92.25 80 PRO A C 1
ATOM 647 O O . PRO A 1 80 ? 11.994 7.996 -8.732 1.00 92.25 80 PRO A O 1
ATOM 650 N N . SER A 1 81 ? 12.203 8.104 -10.950 1.00 93.75 81 SER A N 1
ATOM 651 C CA . SER A 1 81 ? 11.060 9.009 -11.146 1.00 93.75 81 SER A CA 1
ATOM 652 C C . SER A 1 81 ? 9.735 8.440 -10.619 1.00 93.75 81 SER A C 1
ATOM 654 O O . SER A 1 81 ? 8.902 9.159 -10.065 1.00 93.75 81 SER A O 1
ATOM 656 N N . HIS A 1 82 ? 9.528 7.128 -10.754 1.00 93.62 82 HIS A N 1
ATOM 657 C CA . HIS A 1 82 ? 8.366 6.460 -10.176 1.00 93.62 82 HIS A CA 1
ATOM 658 C C . HIS A 1 82 ? 8.459 6.401 -8.647 1.00 93.62 82 HIS A C 1
ATOM 660 O O . HIS A 1 82 ? 7.440 6.574 -7.978 1.00 93.62 82 HIS A O 1
ATOM 666 N N . LEU A 1 83 ? 9.659 6.188 -8.098 1.00 93.25 83 LEU A N 1
ATOM 667 C CA . LEU A 1 83 ? 9.893 6.216 -6.655 1.00 93.25 83 LEU A CA 1
ATOM 668 C C . LEU A 1 83 ? 9.596 7.599 -6.070 1.00 93.25 83 LEU A C 1
ATOM 670 O O . LEU A 1 83 ? 8.848 7.693 -5.103 1.00 93.25 83 LEU A O 1
ATOM 674 N N . GLU A 1 84 ? 10.091 8.666 -6.691 1.00 94.19 84 GLU A N 1
ATOM 675 C CA . GLU A 1 84 ? 9.808 10.049 -6.291 1.00 94.19 84 GLU A CA 1
ATOM 676 C C . GLU A 1 84 ? 8.303 10.343 -6.291 1.00 94.19 84 GLU A C 1
ATOM 678 O O . GLU A 1 84 ? 7.775 10.894 -5.324 1.00 94.19 84 GLU A O 1
ATOM 683 N N . SER A 1 85 ? 7.578 9.903 -7.328 1.00 93.31 85 SER A N 1
ATOM 684 C CA . SER A 1 85 ? 6.121 10.075 -7.388 1.00 93.31 85 SER A CA 1
ATOM 685 C C . SER A 1 85 ? 5.392 9.341 -6.257 1.00 93.31 85 SER A C 1
ATOM 687 O O . SER A 1 85 ? 4.415 9.864 -5.714 1.00 93.31 85 SER A O 1
ATOM 689 N N . LEU A 1 86 ? 5.857 8.141 -5.894 1.00 94.88 86 LEU A N 1
ATOM 690 C CA . LEU A 1 86 ? 5.310 7.372 -4.775 1.00 94.88 86 LEU A CA 1
ATOM 691 C C . LEU A 1 86 ? 5.649 8.000 -3.424 1.00 94.88 86 LEU A C 1
ATOM 693 O O . LEU A 1 86 ? 4.786 8.024 -2.554 1.00 94.88 86 LEU A O 1
ATOM 697 N N . ILE A 1 87 ? 6.859 8.536 -3.253 1.00 94.88 87 ILE A N 1
ATOM 698 C CA . ILE A 1 87 ? 7.259 9.266 -2.044 1.00 94.88 87 ILE A CA 1
ATOM 699 C C . ILE A 1 87 ? 6.377 10.502 -1.874 1.00 94.88 87 ILE A C 1
ATOM 701 O O . ILE A 1 87 ? 5.803 10.694 -0.808 1.00 94.88 87 ILE A O 1
ATOM 705 N N . GLN A 1 88 ? 6.191 11.304 -2.925 1.00 95.31 88 GLN A N 1
ATOM 706 C CA . GLN A 1 88 ? 5.323 12.482 -2.874 1.00 95.31 88 GLN A CA 1
ATOM 707 C C . GLN A 1 88 ? 3.871 12.111 -2.533 1.00 95.31 88 GLN A C 1
ATOM 709 O O . GLN A 1 88 ? 3.220 12.778 -1.726 1.00 95.31 88 GLN A O 1
ATOM 714 N N . GLU A 1 89 ? 3.360 11.027 -3.123 1.00 95.19 89 GLU A N 1
ATOM 715 C CA . GLU A 1 89 ? 2.035 10.505 -2.794 1.00 95.19 89 GLU A CA 1
ATOM 716 C C . GLU A 1 89 ? 1.958 10.047 -1.330 1.00 95.19 89 GLU A C 1
ATOM 718 O O . GLU A 1 89 ? 1.011 10.398 -0.627 1.00 95.19 89 GLU A O 1
ATOM 723 N N . ASN A 1 90 ? 2.959 9.315 -0.842 1.00 95.75 90 ASN A N 1
ATOM 724 C CA . ASN A 1 90 ? 2.977 8.819 0.530 1.00 95.75 90 ASN A CA 1
ATOM 725 C C . ASN A 1 90 ? 3.163 9.939 1.559 1.00 95.75 90 ASN A C 1
ATOM 727 O O . ASN A 1 90 ? 2.582 9.874 2.632 1.00 95.75 90 ASN A O 1
ATOM 731 N N . ASN A 1 91 ? 3.893 11.003 1.229 1.00 96.06 91 ASN A N 1
ATOM 732 C CA . ASN A 1 91 ? 3.986 12.192 2.077 1.00 96.06 91 ASN A CA 1
ATOM 733 C C . ASN A 1 91 ? 2.623 12.882 2.242 1.00 96.06 91 ASN A C 1
ATOM 735 O O . ASN A 1 91 ? 2.386 13.539 3.249 1.00 96.06 91 ASN A O 1
ATOM 739 N N . THR A 1 92 ? 1.727 12.727 1.261 1.00 94.00 92 THR A N 1
ATOM 740 C CA . THR A 1 92 ? 0.374 13.297 1.302 1.00 94.00 92 THR A CA 1
ATOM 741 C C . THR A 1 92 ? -0.603 12.406 2.074 1.00 94.00 92 THR A C 1
ATOM 743 O O . THR A 1 92 ? -1.409 12.915 2.846 1.00 94.00 92 THR A O 1
ATOM 746 N N . TYR A 1 93 ? -0.558 11.0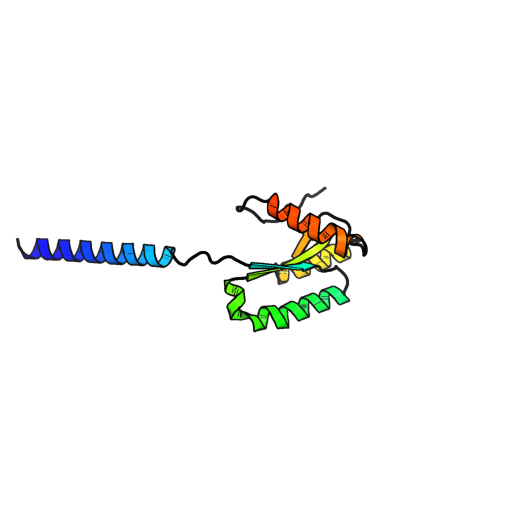84 1.861 1.00 91.75 93 TYR A N 1
ATOM 747 C CA . TYR A 1 93 ? -1.588 10.156 2.361 1.00 91.75 93 TYR A CA 1
ATOM 748 C C . TYR A 1 93 ? -1.118 9.190 3.460 1.00 91.75 93 TYR A C 1
ATOM 750 O O . TYR A 1 93 ? -1.950 8.630 4.170 1.00 91.75 93 TYR A O 1
ATOM 758 N N . GLY A 1 94 ? 0.188 8.968 3.610 1.00 91.81 94 GLY A N 1
ATOM 759 C CA . GLY A 1 94 ? 0.785 8.121 4.652 1.00 91.81 94 GLY A CA 1
ATOM 760 C C . GLY A 1 94 ? 0.382 6.643 4.609 1.00 91.81 94 GLY A C 1
ATOM 761 O O . GLY A 1 94 ? 0.473 5.949 5.623 1.00 91.81 94 GLY A O 1
ATOM 762 N N . ASP A 1 95 ? -0.116 6.155 3.471 1.00 92.19 95 ASP A N 1
ATOM 763 C CA . ASP A 1 95 ? -0.755 4.846 3.345 1.00 92.19 95 ASP A CA 1
ATOM 764 C C . ASP A 1 95 ? -0.038 3.877 2.394 1.00 92.19 95 ASP A C 1
ATOM 766 O O . ASP A 1 95 ? -0.573 2.809 2.107 1.00 92.19 95 ASP A O 1
ATOM 770 N N . ILE A 1 96 ? 1.169 4.194 1.923 1.00 95.50 96 ILE A N 1
ATOM 771 C CA . ILE A 1 96 ? 1.943 3.350 1.003 1.00 95.50 96 ILE A CA 1
ATOM 772 C C . ILE A 1 96 ? 3.034 2.575 1.749 1.00 95.50 96 ILE A C 1
ATOM 774 O O . ILE A 1 96 ? 3.816 3.136 2.515 1.00 95.50 96 ILE A O 1
ATOM 778 N N . ILE A 1 97 ? 3.122 1.278 1.455 1.00 94.25 97 ILE A N 1
ATOM 779 C CA . ILE A 1 97 ? 4.224 0.395 1.840 1.00 94.25 97 ILE A CA 1
ATOM 780 C C . ILE A 1 97 ? 4.898 -0.102 0.562 1.00 94.25 97 ILE A C 1
ATOM 782 O O . ILE A 1 97 ? 4.237 -0.665 -0.315 1.00 94.25 97 ILE A O 1
ATOM 786 N N . ILE A 1 98 ? 6.213 0.091 0.473 1.00 93.69 98 ILE A N 1
ATOM 787 C CA . ILE A 1 98 ? 7.046 -0.415 -0.620 1.00 93.69 98 ILE A CA 1
ATOM 788 C C . ILE A 1 98 ? 7.837 -1.607 -0.084 1.00 93.69 98 ILE A C 1
ATOM 790 O O . ILE A 1 98 ? 8.588 -1.480 0.880 1.00 93.69 98 ILE A O 1
ATOM 794 N N . LEU A 1 99 ? 7.631 -2.772 -0.686 1.00 92.88 99 LEU A N 1
ATOM 795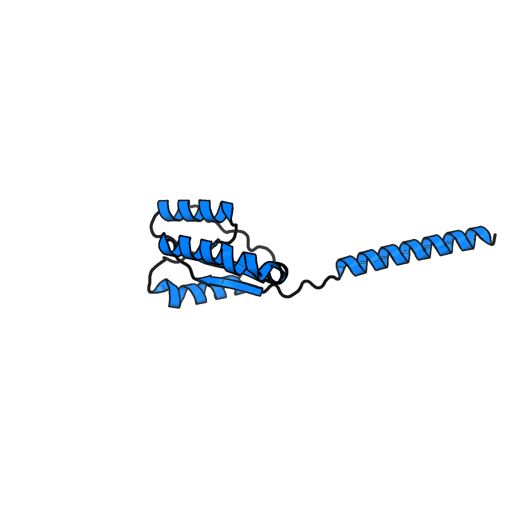 C CA . LEU A 1 99 ? 8.368 -3.992 -0.384 1.00 92.88 99 LEU A CA 1
ATOM 796 C C . LEU A 1 99 ? 9.661 -4.038 -1.200 1.00 92.88 99 LEU A C 1
ATOM 798 O O . LEU A 1 99 ? 9.625 -3.628 -2.360 1.00 92.88 99 LEU A O 1
ATOM 802 N N . PRO A 1 100 ? 10.749 -4.616 -0.658 1.00 90.69 100 PRO A N 1
ATOM 803 C CA . PRO A 1 100 ? 12.042 -4.709 -1.332 1.00 90.69 100 PRO A CA 1
ATOM 804 C C . PRO A 1 100 ? 12.069 -5.835 -2.381 1.00 90.69 100 PRO A C 1
ATOM 806 O O . PRO A 1 100 ? 12.847 -6.785 -2.292 1.00 90.69 100 PRO A O 1
ATOM 809 N N . ILE A 1 101 ? 11.133 -5.791 -3.329 1.00 91.00 101 ILE A N 1
ATOM 810 C CA . ILE A 1 101 ? 10.973 -6.757 -4.421 1.00 91.00 101 ILE A CA 1
ATOM 811 C C . ILE A 1 101 ? 10.641 -6.012 -5.715 1.00 91.00 101 ILE A C 1
ATOM 813 O O . ILE A 1 101 ? 9.874 -5.051 -5.669 1.00 91.00 101 ILE A O 1
ATOM 817 N N . PRO A 1 102 ? 11.129 -6.459 -6.882 1.00 90.69 102 PRO A N 1
ATOM 818 C CA . PRO A 1 102 ? 10.866 -5.775 -8.140 1.00 90.69 102 PRO A CA 1
ATOM 819 C C . PRO A 1 102 ? 9.384 -5.848 -8.515 1.00 90.69 102 PRO A C 1
ATOM 821 O O . PRO A 1 102 ? 8.780 -6.925 -8.550 1.00 90.69 102 PRO A O 1
ATOM 824 N N . GLU A 1 103 ? 8.797 -4.707 -8.858 1.00 87.38 103 GLU A N 1
ATOM 825 C CA . GLU A 1 103 ? 7.419 -4.643 -9.329 1.00 87.38 103 GLU A CA 1
ATOM 826 C C . GLU A 1 103 ? 7.320 -5.097 -10.797 1.00 87.38 103 GLU A C 1
ATOM 828 O O . GLU A 1 103 ? 7.752 -4.406 -11.722 1.00 87.38 103 GLU A O 1
ATOM 833 N N . ASN A 1 104 ? 6.720 -6.269 -11.014 1.00 84.44 104 ASN A N 1
ATOM 834 C CA . ASN A 1 104 ? 6.408 -6.815 -12.334 1.00 84.44 104 ASN A CA 1
ATOM 835 C C . ASN A 1 104 ? 5.125 -7.681 -12.277 1.00 84.44 104 ASN A C 1
ATOM 837 O O . ASN A 1 104 ? 4.679 -8.040 -11.180 1.00 84.44 104 ASN A O 1
ATOM 841 N N . PRO A 1 105 ? 4.515 -8.034 -13.430 1.00 78.38 105 PRO A N 1
ATOM 842 C CA . PRO A 1 105 ? 3.248 -8.771 -13.459 1.00 78.38 105 PRO A CA 1
ATOM 843 C C . PRO A 1 105 ? 3.284 -10.124 -12.744 1.00 78.38 105 PRO A C 1
ATOM 845 O O . PRO A 1 105 ? 2.279 -10.524 -12.160 1.00 78.38 105 PRO A O 1
ATOM 848 N N . HIS A 1 106 ? 4.428 -10.813 -12.766 1.00 77.88 106 HIS A N 1
ATOM 849 C CA . HIS A 1 106 ? 4.597 -12.079 -12.061 1.00 77.88 106 HIS A CA 1
ATOM 850 C C . HIS A 1 106 ? 4.611 -11.841 -10.545 1.00 77.88 106 HIS A C 1
ATOM 852 O O . HIS A 1 106 ? 3.781 -12.395 -9.829 1.00 77.88 106 HIS A O 1
ATOM 858 N N . THR A 1 107 ? 5.458 -10.928 -10.062 1.00 81.12 107 THR A N 1
ATOM 859 C CA . THR A 1 107 ? 5.585 -10.585 -8.638 1.00 81.12 107 THR A CA 1
ATOM 860 C C . THR A 1 107 ? 4.272 -10.092 -8.026 1.00 81.12 107 THR A C 1
ATOM 862 O O . THR A 1 107 ? 4.005 -10.372 -6.858 1.00 81.12 107 THR A O 1
ATOM 865 N N . ALA A 1 108 ? 3.442 -9.368 -8.786 1.00 75.25 108 ALA A N 1
ATOM 866 C CA . ALA A 1 108 ? 2.254 -8.684 -8.273 1.00 75.25 108 ALA A CA 1
ATOM 867 C C . ALA A 1 108 ? 1.259 -9.598 -7.538 1.00 75.25 108 ALA A C 1
ATOM 869 O O . ALA A 1 108 ? 0.714 -9.182 -6.516 1.00 75.25 108 ALA A O 1
ATOM 870 N N . ASN A 1 109 ? 1.050 -10.823 -8.030 1.00 77.38 109 ASN A N 1
ATOM 871 C CA . ASN A 1 109 ? 0.028 -11.734 -7.503 1.00 77.38 109 ASN A CA 1
ATOM 872 C C . ASN A 1 109 ? 0.594 -12.984 -6.818 1.00 77.38 109 ASN A C 1
ATOM 874 O O . ASN A 1 109 ? -0.132 -13.623 -6.064 1.00 77.38 109 ASN A O 1
ATOM 878 N N . THR A 1 110 ? 1.857 -13.344 -7.061 1.00 82.31 110 THR A N 1
ATOM 879 C CA . THR A 1 110 ? 2.456 -14.561 -6.485 1.00 82.31 110 THR A CA 1
ATOM 880 C C . THR A 1 110 ? 3.363 -14.241 -5.304 1.00 82.31 110 THR A C 1
ATOM 882 O O . THR A 1 110 ? 3.211 -14.810 -4.230 1.00 82.31 110 THR A O 1
ATOM 885 N N . ILE A 1 111 ? 4.279 -13.289 -5.478 1.00 88.25 111 ILE A N 1
ATOM 886 C CA . ILE A 1 111 ? 5.340 -13.007 -4.506 1.00 88.25 111 ILE A CA 1
ATOM 887 C C . ILE A 1 111 ? 4.898 -11.920 -3.525 1.00 88.25 111 ILE A C 1
ATOM 889 O O . ILE A 1 111 ? 5.031 -12.091 -2.317 1.00 88.25 111 ILE A O 1
ATOM 893 N N . LYS A 1 112 ? 4.315 -10.820 -4.020 1.00 90.50 112 LYS A N 1
ATOM 894 C CA . LYS A 1 112 ? 3.974 -9.640 -3.209 1.00 90.50 112 LYS A CA 1
ATOM 895 C C . LYS A 1 112 ? 3.085 -9.957 -1.997 1.00 90.50 112 LYS A C 1
ATOM 897 O O . LYS A 1 112 ? 3.419 -9.479 -0.911 1.00 90.50 112 LYS A O 1
ATOM 902 N N . PRO A 1 113 ? 2.019 -10.779 -2.106 1.00 90.75 113 PRO A N 1
ATOM 903 C CA . PRO A 1 113 ? 1.212 -11.138 -0.941 1.00 90.75 113 PRO A CA 1
ATOM 904 C C . PRO A 1 113 ? 2.001 -11.931 0.108 1.00 90.75 113 PRO A C 1
ATOM 906 O O . PRO A 1 113 ? 1.891 -11.644 1.298 1.00 90.75 113 PRO A O 1
ATOM 909 N N . ILE A 1 114 ? 2.832 -12.886 -0.326 1.00 90.81 114 ILE A N 1
ATOM 910 C CA . ILE A 1 114 ? 3.635 -13.736 0.564 1.00 90.81 114 ILE A CA 1
ATOM 911 C C . ILE A 1 114 ? 4.713 -12.905 1.262 1.00 90.81 114 ILE A C 1
ATOM 913 O O . ILE A 1 114 ? 4.852 -12.977 2.481 1.00 90.81 114 ILE A O 1
ATOM 917 N N . THR A 1 115 ? 5.439 -12.071 0.515 1.00 90.94 115 THR A N 1
ATOM 918 C CA . THR A 1 115 ? 6.456 -11.169 1.070 1.00 90.94 115 THR A CA 1
ATOM 919 C C . THR A 1 115 ? 5.845 -10.203 2.078 1.00 90.94 115 THR A C 1
ATOM 921 O O . THR A 1 115 ? 6.407 -10.006 3.154 1.00 90.94 115 THR A O 1
ATOM 924 N N . PHE A 1 116 ? 4.674 -9.637 1.772 1.00 92.25 116 PHE A N 1
ATOM 925 C CA . PHE A 1 116 ? 3.965 -8.768 2.702 1.00 92.25 116 PHE A CA 1
ATOM 926 C C . PHE A 1 116 ? 3.574 -9.505 3.988 1.00 92.25 116 PHE A C 1
ATOM 928 O O . PHE A 1 116 ? 3.921 -9.049 5.074 1.00 92.25 116 PHE A O 1
ATOM 935 N N . LEU A 1 117 ? 2.917 -10.664 3.884 1.00 90.44 117 LEU A N 1
ATOM 936 C CA . LEU A 1 117 ? 2.537 -11.460 5.055 1.00 90.44 117 LEU A CA 1
ATOM 937 C C . LEU A 1 117 ? 3.755 -11.856 5.895 1.00 90.44 117 LEU A C 1
ATOM 939 O O . LEU A 1 117 ? 3.736 -11.695 7.111 1.00 90.44 117 LEU A O 1
ATOM 943 N N . SER A 1 118 ? 4.840 -12.292 5.253 1.00 88.81 118 SER A N 1
ATOM 944 C CA . SER A 1 118 ? 6.095 -12.594 5.942 1.00 88.81 118 SER A CA 1
ATOM 945 C C . SER A 1 118 ? 6.634 -11.375 6.691 1.00 88.81 118 SER A C 1
ATOM 947 O O . SER A 1 118 ? 7.058 -11.519 7.833 1.00 88.81 118 SER A O 1
ATOM 949 N N . SER A 1 119 ? 6.580 -10.179 6.091 1.00 88.06 119 SER A N 1
ATOM 950 C CA . SER A 1 119 ? 7.059 -8.949 6.735 1.00 88.06 119 SER A CA 1
ATOM 951 C C . SER A 1 119 ? 6.285 -8.604 8.013 1.00 88.06 119 SER A C 1
ATOM 953 O O . SER A 1 119 ? 6.888 -8.136 8.982 1.00 88.06 119 SER A O 1
ATOM 955 N N . LEU A 1 120 ? 4.980 -8.907 8.052 1.00 86.31 120 LEU A N 1
ATOM 956 C CA . LEU A 1 120 ? 4.129 -8.714 9.231 1.00 86.31 120 LEU A CA 1
ATOM 957 C C . LEU A 1 120 ? 4.453 -9.703 10.357 1.00 86.31 120 LEU A C 1
ATOM 959 O O . LEU A 1 120 ? 4.342 -9.354 11.524 1.00 86.31 120 LEU A O 1
ATOM 963 N N . LEU A 1 121 ? 4.856 -10.929 10.018 1.00 82.50 121 LEU A N 1
ATOM 964 C CA . LEU A 1 121 ? 5.217 -11.955 11.004 1.00 82.50 121 LEU A CA 1
ATOM 965 C C . LEU A 1 121 ? 6.604 -11.719 11.614 1.00 82.50 121 LEU A C 1
ATOM 967 O O . LEU A 1 121 ? 6.859 -12.113 12.748 1.00 82.50 121 LEU A O 1
ATOM 971 N N . THR A 1 122 ? 7.504 -11.078 10.867 1.00 74.44 122 THR A N 1
ATOM 972 C CA . THR A 1 122 ? 8.868 -10.771 11.323 1.00 74.44 122 THR A CA 1
ATOM 973 C C . THR A 1 122 ? 8.981 -9.452 12.082 1.00 74.44 122 THR A C 1
ATOM 975 O O . THR A 1 122 ? 9.980 -9.225 12.760 1.00 74.44 122 THR A O 1
ATOM 978 N N . THR A 1 123 ? 7.989 -8.567 11.968 1.00 60.19 123 THR A N 1
ATOM 979 C CA . THR A 1 123 ? 7.959 -7.308 12.717 1.00 60.19 123 THR A CA 1
ATOM 980 C C . THR A 1 123 ? 7.275 -7.535 14.063 1.00 60.19 123 THR A C 1
ATOM 982 O O . THR A 1 123 ? 6.060 -7.673 14.154 1.00 60.19 123 THR A O 1
ATOM 985 N N . THR A 1 124 ? 8.056 -7.580 15.145 1.00 44.31 124 THR A N 1
ATOM 986 C CA . THR A 1 124 ? 7.524 -7.476 16.511 1.00 44.31 124 THR A CA 1
ATOM 987 C C . THR A 1 124 ? 6.726 -6.165 16.656 1.00 44.31 124 THR A C 1
ATOM 989 O O . THR A 1 124 ? 7.073 -5.182 15.995 1.00 44.31 124 THR A O 1
ATOM 992 N N . PRO A 1 125 ? 5.680 -6.092 17.508 1.00 43.44 125 PRO A N 1
ATOM 993 C CA . PRO A 1 125 ? 4.616 -5.074 17.432 1.00 43.44 125 PRO A CA 1
ATOM 994 C C . PRO A 1 125 ? 5.008 -3.611 17.718 1.00 43.44 125 PRO A C 1
ATOM 996 O O . PRO A 1 125 ? 4.126 -2.786 17.940 1.00 43.44 125 PRO A O 1
ATOM 999 N N . THR A 1 126 ? 6.292 -3.257 17.754 1.00 39.16 126 THR A N 1
ATOM 1000 C CA . THR A 1 126 ? 6.749 -1.985 18.333 1.00 39.16 126 THR A CA 1
ATOM 1001 C C . THR A 1 126 ? 7.254 -0.960 17.316 1.00 39.16 126 THR A C 1
ATOM 1003 O O . THR A 1 126 ? 7.432 0.195 17.684 1.00 39.16 126 THR A O 1
ATOM 1006 N N . SER A 1 127 ? 7.477 -1.288 16.039 1.00 38.94 127 SER A N 1
ATOM 1007 C CA . SER A 1 127 ? 7.929 -0.276 15.062 1.00 38.94 127 SER A CA 1
ATOM 1008 C C . SER A 1 127 ? 7.738 -0.718 13.616 1.00 38.94 127 SER A C 1
ATOM 1010 O O . SER A 1 127 ? 8.655 -1.209 12.967 1.00 38.94 127 SER A O 1
ATOM 1012 N N . ALA A 1 128 ? 6.550 -0.467 13.072 1.00 41.66 128 ALA A N 1
ATOM 1013 C CA . ALA A 1 128 ? 6.365 -0.365 11.627 1.00 41.66 128 ALA A CA 1
ATOM 1014 C C . ALA A 1 128 ? 6.686 1.073 11.178 1.00 41.66 128 ALA A C 1
ATOM 1016 O O . ALA A 1 128 ? 5.816 1.798 10.702 1.00 41.66 128 ALA A O 1
ATOM 1017 N N . THR A 1 129 ? 7.942 1.488 11.357 1.00 40.88 129 THR A N 1
ATOM 1018 C CA . THR A 1 129 ? 8.479 2.730 10.789 1.00 40.88 129 THR A CA 1
ATOM 1019 C C . THR A 1 129 ? 9.614 2.356 9.844 1.00 40.88 129 THR A C 1
ATOM 1021 O O . THR A 1 129 ? 10.642 1.843 10.267 1.00 40.88 129 THR A O 1
ATOM 1024 N N . LEU A 1 130 ? 9.347 2.555 8.551 1.00 40.88 130 LEU A N 1
ATOM 1025 C CA . LEU A 1 130 ? 10.242 2.555 7.388 1.00 40.88 130 LEU A CA 1
ATOM 1026 C C . LEU A 1 130 ? 11.732 2.275 7.675 1.00 40.88 130 LEU A C 1
ATOM 1028 O O . LEU A 1 130 ? 12.495 3.183 7.998 1.00 40.88 130 LEU A O 1
ATOM 1032 N N . HIS A 1 131 ? 12.182 1.044 7.420 1.00 34.50 131 HIS A N 1
ATOM 1033 C CA . HIS A 1 131 ? 13.601 0.788 7.172 1.00 34.50 131 HIS A CA 1
ATOM 1034 C C . HIS A 1 131 ? 13.947 1.216 5.739 1.00 34.50 131 HIS A C 1
ATOM 1036 O O . HIS A 1 131 ? 13.868 0.434 4.795 1.00 34.50 131 HIS A O 1
ATOM 1042 N N . PHE A 1 132 ? 14.332 2.483 5.585 1.00 36.28 132 PHE A N 1
ATOM 1043 C CA . PHE A 1 132 ? 15.060 2.973 4.417 1.00 36.28 132 PHE A CA 1
ATOM 1044 C C . PHE A 1 132 ? 16.533 2.573 4.574 1.00 36.28 132 PHE A C 1
ATOM 1046 O O . PHE A 1 132 ? 17.193 2.993 5.523 1.00 36.28 132 PHE A O 1
ATOM 1053 N N . LYS A 1 133 ? 17.055 1.733 3.676 1.00 31.64 133 LYS A N 1
ATOM 1054 C CA . LYS A 1 133 ? 18.489 1.422 3.613 1.00 31.64 133 LYS A CA 1
ATOM 1055 C C . LYS A 1 133 ? 19.084 2.219 2.457 1.00 31.64 133 LYS A C 1
ATOM 1057 O O . LYS A 1 133 ? 18.976 1.800 1.310 1.00 31.64 133 LYS A O 1
ATOM 1062 N N . SER A 1 134 ? 19.684 3.370 2.760 1.00 30.36 134 SER A N 1
ATOM 1063 C CA . SER A 1 134 ? 20.513 4.103 1.802 1.00 30.36 134 SER A CA 1
ATOM 1064 C C . SER A 1 134 ? 21.751 3.261 1.482 1.00 30.36 134 SER A C 1
ATOM 1066 O O . SER A 1 134 ? 22.514 2.921 2.392 1.00 30.36 134 SER A O 1
ATOM 1068 N N . ARG A 1 135 ? 21.937 2.905 0.215 1.00 36.69 135 ARG A N 1
ATOM 1069 C CA . ARG A 1 135 ? 23.261 2.614 -0.338 1.00 36.69 135 ARG A CA 1
ATOM 1070 C C . ARG A 1 135 ? 23.663 3.773 -1.226 1.00 36.69 135 ARG A C 1
ATOM 1072 O O . ARG A 1 135 ? 22.750 4.308 -1.892 1.00 36.69 135 ARG A O 1
#

Foldseek 3Di:
DVVVVVVVVVVVVVVVVVVVVVVVVVPPPPAAAAEAEAQFELDPVRVVVVVVCCVPVVVVVVVNVSRYAYAYEYEDEPDVVSVVVVVVVCVVVVRYDYFPHYGDPVCRPPPRVVSVVVVVVPDDPPDPDDPDDDD

Organism: NCBI:txid329046

Sequence (135 aa):
MKNQSRIHLTIILIVFVVVVLLHVIQTTPTKPIWLVATMSHYSPKAKRRRLMIRETYQRLTNPLSSIATTRFILGEPPTPSHLESLIQENNTYGDIIILPIPENPHTANTIKPITFLSSLLTTTPTSATLHFKSR

InterPro domains:
  IPR002659 Glycosyl transferase, family 31 [PF01762] (49-126)

Radius of gyration: 23.86 Å; chains: 1; bounding box: 41×32×80 Å

pLDDT: mean 78.42, std 17.85, range [30.36, 96.06]